Protein AF-A0A0A2V2Z6-F1 (afdb_monomer_lite)

Organism: Paracoccidioides lutzii (strain ATCC MYA-826 / Pb01) (NCBI:txid502779)

pLDDT: mean 74.12, std 21.31, range [22.05, 96.81]

Foldseek 3Di:
DDPPPPPVVVVPPDPDDPDDDDQCLFLAPPPQQEHEAEPVLPVQDDDDDDPVNVVVVVVCVVVDPDDDDPDDDDDDDDDPDHGHYDYDYLVCLVVLHDDDPDDNDGDDPVDDRVRSRSVSSVSHSVVNNVSVVRD

Structure (mmCIF, N/CA/C/O backbone):
data_AF-A0A0A2V2Z6-F1
#
_entry.id   AF-A0A0A2V2Z6-F1
#
loop_
_atom_site.group_PDB
_atom_site.id
_atom_site.type_symbol
_atom_site.label_atom_id
_atom_site.label_alt_id
_atom_site.label_comp_id
_atom_site.label_asym_id
_atom_site.label_entity_id
_atom_site.label_seq_id
_atom_site.pdbx_PDB_ins_code
_atom_site.Cartn_x
_atom_site.Cartn_y
_atom_site.Cartn_z
_atom_site.occupancy
_atom_site.B_iso_or_equiv
_atom_site.auth_seq_id
_atom_site.auth_comp_id
_atom_site.auth_asym_id
_atom_site.auth_atom_id
_atom_site.pdbx_PDB_model_num
ATOM 1 N N . MET A 1 1 ? -23.430 4.444 0.161 1.00 24.58 1 MET A N 1
ATOM 2 C CA . MET A 1 1 ? -22.905 3.067 0.072 1.00 24.58 1 MET A CA 1
ATOM 3 C C . MET A 1 1 ? -21.432 3.187 -0.297 1.00 24.58 1 MET A C 1
ATOM 5 O O . MET A 1 1 ? -21.139 3.421 -1.456 1.00 24.58 1 MET A O 1
ATOM 9 N N . ILE A 1 2 ? -20.525 3.196 0.685 1.00 23.30 2 ILE A N 1
ATOM 10 C CA . ILE A 1 2 ? -19.076 3.206 0.424 1.00 23.30 2 ILE A CA 1
ATOM 11 C C . ILE A 1 2 ? -18.647 1.747 0.533 1.00 23.30 2 ILE A C 1
ATOM 13 O O . ILE A 1 2 ? -18.542 1.213 1.635 1.00 23.30 2 ILE A O 1
ATOM 17 N N . PHE A 1 3 ? -18.507 1.077 -0.607 1.00 22.05 3 PHE A N 1
ATOM 18 C CA . PHE A 1 3 ? -17.775 -0.180 -0.659 1.00 22.05 3 PHE A CA 1
ATOM 19 C C . PHE A 1 3 ? -16.304 0.178 -0.475 1.00 22.05 3 PHE A C 1
ATOM 21 O O . PHE A 1 3 ? -15.643 0.539 -1.440 1.00 22.05 3 PHE A O 1
ATOM 28 N N . GLN A 1 4 ? -15.810 0.120 0.763 1.00 28.67 4 GLN A N 1
ATOM 29 C CA . GLN A 1 4 ? -14.372 0.011 0.976 1.00 28.67 4 GLN A CA 1
ATOM 30 C C . GLN A 1 4 ? -13.977 -1.309 0.315 1.00 28.67 4 GLN A C 1
ATOM 32 O O . GLN A 1 4 ? -14.426 -2.374 0.756 1.00 28.67 4 GLN A O 1
ATOM 37 N N . TYR A 1 5 ? -13.229 -1.247 -0.783 1.00 24.86 5 TYR A N 1
ATOM 38 C CA . TYR A 1 5 ? -12.752 -2.442 -1.465 1.00 24.86 5 TYR A CA 1
ATOM 39 C C . TYR A 1 5 ? -11.828 -3.168 -0.486 1.00 24.86 5 TYR A C 1
ATOM 41 O O . TYR A 1 5 ? -10.666 -2.810 -0.305 1.00 24.86 5 TYR A O 1
ATOM 49 N N . PHE A 1 6 ? -12.355 -4.192 0.185 1.00 30.73 6 PHE A N 1
ATOM 50 C CA . PHE A 1 6 ? -11.550 -5.170 0.896 1.00 30.73 6 PHE A CA 1
ATOM 51 C C . PHE A 1 6 ? -10.722 -5.881 -0.169 1.00 30.73 6 PHE A C 1
ATOM 53 O O . PHE A 1 6 ? -11.191 -6.846 -0.762 1.00 30.73 6 PHE A O 1
ATOM 60 N N . GLN A 1 7 ? -9.538 -5.356 -0.493 1.00 30.09 7 GLN A N 1
ATOM 61 C CA . GLN A 1 7 ? -8.615 -6.016 -1.404 1.00 30.09 7 GLN A CA 1
ATOM 62 C C . GLN A 1 7 ? -8.149 -7.308 -0.725 1.00 30.09 7 GLN A C 1
ATOM 64 O O . GLN A 1 7 ? -7.348 -7.245 0.213 1.00 30.09 7 GLN A O 1
ATOM 69 N N . PRO A 1 8 ? -8.604 -8.494 -1.175 1.00 29.55 8 PRO A N 1
ATOM 70 C CA . PRO A 1 8 ? -8.218 -9.752 -0.544 1.00 29.55 8 PRO A CA 1
ATOM 71 C C . PRO A 1 8 ? -6.713 -10.010 -0.705 1.00 29.55 8 PRO A C 1
ATOM 73 O O . PRO A 1 8 ? -6.109 -10.685 0.123 1.00 29.55 8 PRO A O 1
ATOM 76 N N . ALA A 1 9 ? -6.093 -9.410 -1.728 1.00 31.84 9 ALA A N 1
ATOM 77 C CA . ALA A 1 9 ? -4.680 -9.574 -2.049 1.00 31.84 9 ALA A CA 1
ATOM 78 C C . ALA A 1 9 ? -3.723 -9.019 -0.976 1.00 31.84 9 ALA A C 1
ATOM 80 O O . ALA A 1 9 ? -2.623 -9.545 -0.827 1.00 31.84 9 ALA A O 1
ATOM 81 N N . ALA A 1 10 ? -4.124 -8.002 -0.203 1.00 39.62 10 ALA A N 1
ATOM 82 C CA . ALA A 1 10 ? -3.260 -7.425 0.831 1.00 39.62 10 ALA A CA 1
ATOM 83 C C . ALA A 1 10 ? -3.242 -8.253 2.132 1.00 39.62 10 ALA A C 1
ATOM 85 O O . ALA A 1 10 ? -2.265 -8.215 2.877 1.00 39.62 10 ALA A O 1
ATOM 86 N N . ASN A 1 11 ? -4.297 -9.030 2.406 1.00 31.03 11 ASN A N 1
ATOM 87 C CA . ASN A 1 11 ? -4.451 -9.735 3.683 1.00 31.03 11 ASN A CA 1
ATOM 88 C C . ASN A 1 11 ? -3.763 -11.106 3.729 1.00 31.03 11 ASN A C 1
ATOM 90 O O . ASN A 1 11 ? -3.536 -11.630 4.818 1.00 31.03 11 ASN A O 1
ATOM 94 N N . SER A 1 12 ? -3.411 -11.695 2.583 1.00 31.53 12 SER A N 1
ATOM 95 C CA . SER A 1 12 ? -2.851 -13.052 2.533 1.00 31.53 12 SER A CA 1
ATOM 96 C C . SER A 1 12 ? -1.321 -13.134 2.494 1.00 31.53 12 SER A C 1
ATOM 98 O O . SER A 1 12 ? -0.790 -14.240 2.497 1.00 31.53 12 SER A O 1
ATOM 100 N N . PHE A 1 13 ? -0.583 -12.020 2.533 1.00 33.78 13 PHE A N 1
ATOM 101 C CA . PHE A 1 13 ? 0.887 -12.053 2.608 1.00 33.78 13 PHE A CA 1
ATOM 102 C C . PHE A 1 13 ? 1.414 -11.770 4.021 1.00 33.78 13 PHE A C 1
ATOM 104 O O . PHE A 1 13 ? 2.215 -10.870 4.252 1.00 33.78 13 PHE A O 1
ATOM 111 N N . PHE A 1 14 ? 0.992 -12.589 4.986 1.00 36.22 14 PHE A N 1
ATOM 112 C CA . PHE A 1 14 ? 1.637 -12.680 6.297 1.00 36.22 14 PHE A CA 1
ATOM 113 C C . PHE A 1 14 ? 2.251 -14.070 6.470 1.00 36.22 14 PHE A C 1
ATOM 115 O O . PHE A 1 14 ? 1.603 -15.001 6.944 1.00 36.22 14 PHE A O 1
ATOM 122 N N . ILE A 1 15 ? 3.536 -14.212 6.129 1.00 31.22 15 ILE A N 1
ATOM 123 C CA . ILE A 1 15 ? 4.333 -15.343 6.614 1.00 31.22 15 ILE A CA 1
ATOM 124 C C . ILE A 1 15 ? 4.656 -15.058 8.081 1.00 31.22 15 ILE A C 1
ATOM 126 O O . ILE A 1 15 ? 5.579 -14.313 8.410 1.00 31.22 15 ILE A O 1
ATOM 130 N N . ARG A 1 16 ? 3.883 -15.652 8.990 1.00 27.73 16 ARG A N 1
ATOM 131 C CA . ARG A 1 16 ? 4.269 -15.757 10.397 1.00 27.73 16 ARG A CA 1
ATOM 132 C C . ARG A 1 16 ? 5.395 -16.786 10.492 1.00 27.73 16 ARG A C 1
ATOM 134 O O . ARG A 1 16 ? 5.123 -17.980 10.535 1.00 27.73 16 ARG A O 1
ATOM 141 N N . ASN A 1 17 ? 6.650 -16.348 10.556 1.00 29.75 17 ASN A N 1
ATOM 142 C CA . ASN A 1 17 ? 7.724 -17.200 11.064 1.00 29.75 17 AS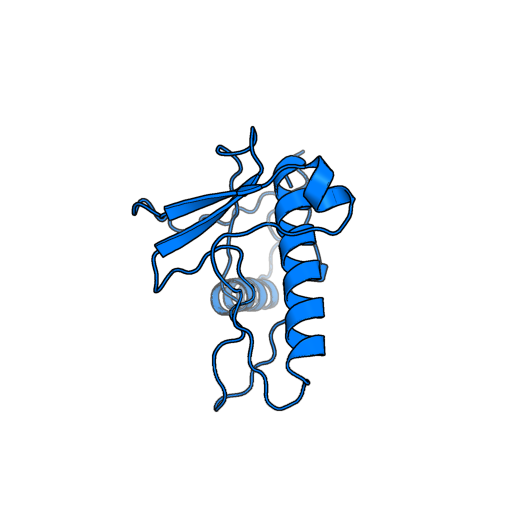N A CA 1
ATOM 143 C C . ASN A 1 17 ? 8.547 -16.442 12.108 1.00 29.75 17 ASN A C 1
ATOM 145 O O . ASN A 1 17 ? 9.076 -15.365 11.856 1.00 29.75 17 ASN A O 1
ATOM 149 N N . SER A 1 18 ? 8.616 -17.003 13.310 1.00 37.00 18 SER A N 1
ATOM 150 C CA . SER A 1 18 ? 9.057 -16.359 14.549 1.00 37.00 18 SER A CA 1
ATOM 151 C C . SER A 1 18 ? 10.570 -16.123 14.664 1.00 37.00 18 SER A C 1
ATOM 153 O O . SER A 1 18 ? 11.039 -15.832 15.762 1.00 37.00 18 SER A O 1
ATOM 155 N N . ARG A 1 19 ? 11.358 -16.238 13.581 1.00 34.38 19 ARG A N 1
ATOM 156 C CA . ARG A 1 19 ? 12.830 -16.105 13.644 1.00 34.38 19 ARG A CA 1
ATOM 157 C C . ARG A 1 19 ? 13.536 -15.445 12.452 1.00 34.38 19 ARG A C 1
ATOM 159 O O . ARG A 1 19 ? 14.761 -15.493 12.408 1.00 34.38 19 ARG A O 1
ATOM 166 N N . THR A 1 20 ? 12.849 -14.800 11.513 1.00 33.56 20 THR A N 1
ATOM 167 C CA . THR A 1 20 ? 13.538 -14.149 10.378 1.00 33.56 20 THR A CA 1
ATOM 168 C C . THR A 1 20 ? 12.944 -12.790 10.041 1.00 33.56 20 THR A C 1
ATOM 170 O O . THR A 1 20 ? 11.728 -12.630 10.058 1.00 33.56 20 THR A O 1
ATOM 173 N N . SER A 1 21 ? 13.849 -11.840 9.785 1.00 37.16 21 SER A N 1
ATOM 174 C CA . SER A 1 21 ? 13.672 -10.424 9.463 1.00 37.16 21 SER A CA 1
ATOM 175 C C . SER A 1 21 ? 12.334 -10.066 8.822 1.00 37.16 21 SER A C 1
ATOM 177 O O . SER A 1 21 ? 11.907 -10.699 7.859 1.00 37.16 21 SER A O 1
ATOM 179 N N . TYR A 1 22 ? 11.697 -9.024 9.365 1.00 40.56 22 TYR A N 1
ATOM 180 C CA . TYR A 1 22 ? 10.450 -8.447 8.874 1.00 40.56 22 TYR A CA 1
ATOM 181 C C . TYR A 1 22 ? 10.483 -8.334 7.349 1.00 40.56 22 TYR A C 1
ATOM 183 O O . TYR A 1 22 ? 11.330 -7.634 6.794 1.00 40.56 22 TYR A O 1
ATOM 191 N N . PHE A 1 23 ? 9.564 -9.015 6.666 1.00 40.41 23 PHE A N 1
ATOM 192 C CA . PHE A 1 23 ? 9.307 -8.716 5.268 1.00 40.41 23 PHE A CA 1
ATOM 193 C C . PHE A 1 23 ? 8.716 -7.302 5.251 1.00 40.41 23 PHE A C 1
ATOM 195 O O . PHE A 1 23 ? 7.541 -7.110 5.564 1.00 40.41 23 PHE A O 1
ATOM 202 N N . ASN A 1 24 ? 9.547 -6.294 4.979 1.00 50.25 24 ASN A N 1
ATOM 203 C CA . ASN A 1 24 ? 9.097 -4.914 4.888 1.00 50.25 24 ASN A CA 1
ATOM 204 C C . ASN A 1 24 ? 8.389 -4.730 3.538 1.00 50.25 24 ASN A C 1
ATOM 206 O O . ASN A 1 24 ? 8.967 -4.247 2.572 1.00 50.25 24 ASN A O 1
ATOM 210 N N . LEU A 1 25 ? 7.140 -5.199 3.465 1.00 57.69 25 LEU A N 1
ATOM 211 C CA . LEU A 1 25 ? 6.265 -5.163 2.285 1.00 57.69 25 LEU A CA 1
ATOM 212 C C . LEU A 1 25 ? 5.744 -3.753 1.958 1.00 57.69 25 LEU A C 1
ATOM 214 O O . LEU A 1 25 ? 4.677 -3.612 1.364 1.00 57.69 25 LEU A O 1
ATOM 218 N N . SER A 1 26 ? 6.403 -2.695 2.426 1.00 68.31 26 SER A N 1
ATOM 219 C CA . SER A 1 26 ? 5.723 -1.418 2.569 1.00 68.31 26 SER A CA 1
ATOM 220 C C . SER A 1 26 ? 6.312 -0.319 1.699 1.00 68.31 26 SER A C 1
ATOM 222 O O . SER A 1 26 ? 7.516 -0.092 1.628 1.00 68.31 26 SER A O 1
ATOM 224 N N . VAL A 1 27 ? 5.395 0.464 1.143 1.00 82.88 27 VAL A N 1
ATOM 225 C CA . VAL A 1 27 ? 5.644 1.818 0.644 1.00 82.88 27 VAL A CA 1
ATOM 226 C C . VAL A 1 27 ? 6.012 2.799 1.776 1.00 82.88 27 VAL A C 1
ATOM 228 O O . VAL A 1 27 ? 6.112 3.995 1.528 1.00 82.88 27 VAL A O 1
ATOM 231 N N . PHE A 1 28 ? 6.201 2.316 3.016 1.00 83.81 28 PHE A N 1
ATOM 232 C CA . PHE A 1 28 ? 6.456 3.089 4.234 1.00 83.81 28 PHE A CA 1
ATOM 233 C C . PHE A 1 28 ? 7.596 2.486 5.067 1.00 83.81 28 PHE A C 1
ATOM 235 O O . PHE A 1 28 ? 7.385 1.697 5.987 1.00 83.81 28 PHE A O 1
ATOM 242 N N . ASP A 1 29 ? 8.821 2.941 4.851 1.00 81.56 29 ASP A N 1
ATOM 243 C CA . ASP A 1 29 ? 9.900 2.660 5.788 1.00 81.56 29 ASP A CA 1
ATOM 244 C C . ASP A 1 29 ? 9.741 3.520 7.053 1.00 81.56 29 ASP A C 1
ATOM 246 O O . ASP A 1 29 ? 10.177 4.672 7.118 1.00 81.56 29 ASP A O 1
ATOM 250 N N . PHE A 1 30 ? 9.087 2.968 8.075 1.00 79.19 30 PHE A N 1
ATOM 251 C CA . PHE A 1 30 ? 8.888 3.652 9.354 1.00 79.19 30 PHE A CA 1
ATOM 252 C C . PHE A 1 30 ? 10.187 3.858 10.142 1.00 79.19 30 PHE A C 1
ATOM 254 O O . PHE A 1 30 ? 10.271 4.823 10.904 1.00 79.19 30 PHE A O 1
ATOM 261 N N . GLU A 1 31 ? 11.184 2.984 9.967 1.00 81.69 31 GLU A N 1
ATOM 262 C CA . GLU A 1 31 ? 12.465 3.065 10.673 1.00 81.69 31 GLU A CA 1
ATOM 263 C C . GLU A 1 31 ? 13.281 4.247 10.145 1.00 81.69 31 GLU A C 1
ATOM 265 O O . GLU A 1 31 ? 13.666 5.137 10.907 1.00 81.69 31 GLU A O 1
ATOM 270 N N . ASN A 1 32 ? 13.449 4.327 8.822 1.00 84.25 32 ASN A N 1
ATOM 271 C CA . ASN A 1 32 ? 14.186 5.417 8.179 1.00 84.25 32 ASN A CA 1
ATOM 272 C C . ASN A 1 32 ? 13.315 6.637 7.849 1.00 84.25 32 ASN A C 1
ATOM 274 O O . ASN A 1 32 ? 13.827 7.626 7.321 1.00 84.25 32 ASN A O 1
ATOM 278 N N . ARG A 1 33 ? 12.015 6.588 8.168 1.00 86.19 33 ARG A N 1
ATOM 279 C CA . ARG A 1 33 ? 11.008 7.616 7.857 1.00 86.19 33 ARG A CA 1
ATOM 280 C C . ARG A 1 33 ? 10.983 7.968 6.371 1.00 86.19 33 ARG A C 1
ATOM 282 O O . ARG A 1 33 ? 11.035 9.141 6.005 1.00 86.19 33 ARG A O 1
ATOM 289 N N . ARG A 1 34 ? 10.886 6.951 5.515 1.00 88.00 34 ARG A N 1
ATOM 290 C CA . ARG A 1 34 ? 10.732 7.116 4.063 1.00 88.00 34 ARG A CA 1
ATOM 291 C C . ARG A 1 34 ? 9.376 6.610 3.610 1.00 88.00 34 ARG A C 1
ATOM 293 O O . ARG A 1 34 ? 8.861 5.645 4.166 1.00 88.00 34 ARG A O 1
ATOM 300 N N . ALA A 1 35 ? 8.786 7.277 2.633 1.00 88.88 35 ALA A N 1
ATOM 301 C CA . ALA A 1 35 ? 7.517 6.869 2.057 1.00 88.88 35 ALA A CA 1
ATOM 302 C C . ALA A 1 35 ? 7.539 7.036 0.539 1.00 88.88 35 ALA A C 1
ATOM 304 O O . ALA A 1 35 ? 8.266 7.878 0.014 1.00 88.88 35 ALA A O 1
ATOM 305 N N . ILE A 1 36 ? 6.725 6.244 -0.148 1.00 91.12 36 ILE A N 1
ATOM 306 C CA . ILE A 1 36 ? 6.463 6.385 -1.577 1.00 91.12 36 ILE A CA 1
ATOM 307 C C . ILE A 1 36 ? 5.020 6.849 -1.723 1.00 91.12 36 ILE A C 1
ATOM 309 O O . ILE A 1 36 ? 4.113 6.259 -1.133 1.00 91.12 36 ILE A O 1
ATOM 313 N N . VAL A 1 37 ? 4.810 7.904 -2.501 1.00 92.06 37 VAL A N 1
ATOM 314 C CA . VAL A 1 37 ? 3.473 8.394 -2.850 1.00 92.06 37 VAL A CA 1
ATOM 315 C C . VAL A 1 37 ? 3.380 8.603 -4.347 1.00 92.06 37 VAL A C 1
ATOM 317 O O . VAL A 1 37 ? 4.380 8.870 -5.012 1.00 92.06 37 VAL A O 1
ATOM 320 N N . VAL A 1 38 ? 2.167 8.516 -4.872 1.00 93.75 38 VAL A N 1
ATOM 321 C CA . VAL A 1 38 ? 1.916 8.833 -6.274 1.00 93.75 38 VAL A CA 1
ATOM 322 C C . VAL A 1 38 ? 1.765 10.347 -6.433 1.00 93.75 38 VAL A C 1
ATOM 324 O O . VAL A 1 38 ? 1.043 10.987 -5.666 1.00 93.75 38 VAL A O 1
ATOM 327 N N . GLU A 1 39 ? 2.472 10.923 -7.402 1.00 94.25 39 GLU A N 1
ATOM 328 C CA . GLU A 1 39 ? 2.389 12.341 -7.754 1.00 94.25 39 GLU A CA 1
ATOM 329 C C . GLU A 1 39 ? 0.940 12.729 -8.095 1.00 94.25 39 GLU A C 1
ATOM 331 O O . GLU A 1 39 ? 0.247 12.003 -8.804 1.00 94.25 39 GLU A O 1
ATOM 336 N N . GLY A 1 40 ? 0.452 13.846 -7.543 1.00 92.88 40 GLY A N 1
ATOM 337 C CA . GLY A 1 40 ? -0.940 14.288 -7.700 1.00 92.88 40 GLY A CA 1
ATOM 338 C C . GLY A 1 40 ? -1.950 13.572 -6.792 1.00 92.88 40 GLY A C 1
ATOM 339 O O . GLY A 1 40 ? -3.114 13.967 -6.739 1.00 92.88 40 GLY A O 1
ATOM 340 N N . HIS A 1 41 ? -1.518 12.555 -6.040 1.00 90.62 41 HIS A N 1
ATOM 341 C CA . HIS A 1 41 ? -2.345 11.794 -5.102 1.00 90.62 41 HIS A CA 1
ATOM 342 C C . HIS A 1 41 ? -1.787 11.831 -3.668 1.00 90.62 41 HIS A C 1
ATOM 344 O O . HIS A 1 41 ? -2.015 10.918 -2.877 1.00 90.62 41 HIS A O 1
ATOM 350 N N . GLU A 1 42 ? -1.088 12.899 -3.272 1.00 86.56 42 GLU A N 1
ATOM 351 C CA . GLU A 1 42 ? -0.467 13.020 -1.942 1.00 86.56 42 GLU A CA 1
ATOM 352 C C . GLU A 1 42 ? -1.479 13.053 -0.784 1.00 86.56 42 GLU A C 1
ATOM 354 O O . GLU A 1 42 ? -1.124 12.798 0.367 1.00 86.56 42 GLU A O 1
ATOM 359 N N . ALA A 1 43 ? -2.744 13.364 -1.079 1.00 85.38 43 ALA A N 1
ATOM 360 C CA . ALA A 1 43 ? -3.841 13.322 -0.116 1.00 85.38 43 ALA A CA 1
ATOM 361 C C . ALA A 1 43 ? -4.466 11.922 0.045 1.00 85.38 43 ALA A C 1
ATOM 363 O O . ALA A 1 43 ? -5.379 11.766 0.861 1.00 85.38 43 ALA A O 1
ATOM 364 N N . ALA A 1 44 ? -4.008 10.915 -0.711 1.00 82.50 44 ALA A N 1
ATOM 365 C CA . ALA A 1 44 ? -4.512 9.551 -0.606 1.00 82.50 44 ALA A CA 1
ATOM 366 C C . ALA A 1 44 ? -4.309 9.002 0.814 1.00 82.50 44 ALA A C 1
ATOM 368 O O . ALA A 1 44 ? -3.253 9.159 1.433 1.00 82.50 44 ALA A O 1
ATOM 369 N N . VAL A 1 45 ? -5.342 8.348 1.344 1.00 79.31 45 VAL A N 1
ATOM 370 C CA . VAL A 1 45 ? -5.328 7.791 2.698 1.00 79.31 45 VAL A CA 1
ATOM 371 C C . VAL A 1 45 ? -5.168 6.283 2.610 1.00 79.31 45 VAL A C 1
ATOM 373 O O . VAL A 1 45 ? -6.021 5.596 2.059 1.00 79.31 45 VAL A O 1
ATOM 376 N N . ILE A 1 46 ? -4.09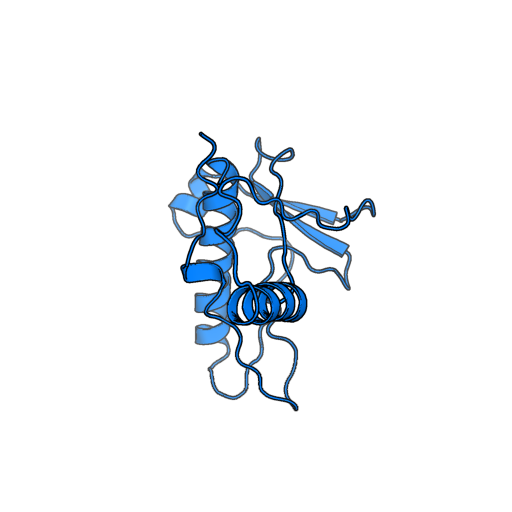7 5.763 3.207 1.00 77.31 46 ILE A N 1
ATOM 377 C CA . ILE A 1 46 ? -3.895 4.323 3.380 1.00 77.31 46 ILE A CA 1
ATOM 378 C C . ILE A 1 46 ? -4.212 3.965 4.832 1.00 77.31 46 ILE A C 1
ATOM 380 O O . ILE A 1 46 ? -3.617 4.510 5.764 1.00 77.31 46 ILE A O 1
ATOM 384 N N . THR A 1 47 ? -5.145 3.031 5.025 1.00 76.00 47 THR A N 1
ATOM 385 C CA . THR A 1 47 ? -5.497 2.504 6.349 1.00 76.00 47 THR A CA 1
ATOM 386 C C . THR A 1 47 ? -4.831 1.150 6.555 1.00 76.00 47 THR A C 1
ATOM 388 O O . THR A 1 47 ? -5.140 0.189 5.857 1.00 76.00 47 THR A O 1
ATOM 391 N N . LEU A 1 48 ? -3.937 1.058 7.541 1.00 76.31 48 LEU A N 1
ATOM 392 C CA . LEU A 1 48 ? -3.320 -0.204 7.950 1.00 76.31 48 LEU A CA 1
ATOM 393 C C . LEU A 1 48 ? -4.035 -0.752 9.189 1.00 76.31 48 LEU A C 1
ATOM 395 O O . LEU A 1 48 ? -4.174 -0.052 10.192 1.00 76.31 48 LEU A O 1
ATOM 399 N N . THR A 1 49 ? -4.459 -2.015 9.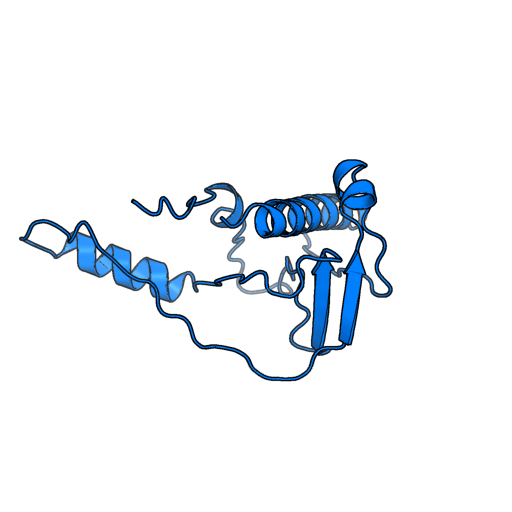127 1.00 76.94 49 THR A N 1
ATOM 400 C CA . THR A 1 49 ? -5.080 -2.732 10.252 1.00 76.94 49 THR A CA 1
ATOM 401 C C . THR A 1 49 ? -4.176 -3.880 10.669 1.00 76.94 49 THR A C 1
ATOM 403 O O . THR A 1 49 ? -3.713 -4.647 9.829 1.00 76.94 49 THR A O 1
ATOM 406 N N . THR A 1 50 ? -3.904 -4.015 11.967 1.00 79.62 50 THR A N 1
ATOM 407 C CA . THR A 1 50 ? -3.096 -5.136 12.456 1.00 79.62 50 THR A CA 1
ATOM 408 C C . THR A 1 50 ? -3.897 -6.436 12.394 1.00 79.62 50 THR A C 1
ATOM 410 O O . THR A 1 50 ? -5.106 -6.449 12.631 1.00 79.62 50 THR A O 1
ATOM 413 N N . VAL A 1 51 ? -3.212 -7.558 12.158 1.00 80.81 51 VAL A N 1
ATOM 414 C CA . VAL A 1 51 ? -3.838 -8.892 12.207 1.00 80.81 51 VAL A CA 1
ATOM 415 C C . VAL A 1 51 ? -4.471 -9.154 13.576 1.00 80.81 51 VAL A C 1
ATOM 417 O O . VAL A 1 51 ? -5.537 -9.750 13.653 1.00 80.81 51 VAL A O 1
ATOM 420 N N . ALA A 1 52 ? -3.866 -8.657 14.659 1.00 82.31 52 ALA A N 1
ATOM 421 C CA . ALA A 1 52 ? -4.428 -8.770 16.002 1.00 82.31 52 ALA A CA 1
ATOM 422 C C . ALA A 1 52 ? -5.771 -8.033 16.140 1.00 82.31 52 ALA A C 1
ATOM 424 O O . ALA A 1 52 ? -6.709 -8.578 16.718 1.00 82.31 52 ALA A O 1
ATOM 425 N N . ALA A 1 53 ? -5.889 -6.823 15.580 1.00 81.56 53 ALA A N 1
ATOM 426 C CA . ALA A 1 53 ? -7.148 -6.081 15.581 1.00 81.56 53 ALA A CA 1
ATOM 427 C C . ALA A 1 53 ? -8.223 -6.800 14.754 1.00 81.56 53 ALA A C 1
ATOM 429 O O . ALA A 1 53 ? -9.366 -6.906 15.200 1.00 81.56 53 ALA A O 1
ATOM 430 N N . LEU A 1 54 ? -7.850 -7.347 13.591 1.00 83.75 54 LEU A N 1
ATOM 431 C CA . LEU A 1 54 ? -8.751 -8.160 12.776 1.00 83.75 54 LEU A CA 1
ATOM 432 C C . LEU A 1 54 ? -9.208 -9.418 13.533 1.00 83.75 54 LEU A C 1
ATOM 434 O O . LEU A 1 54 ? -10.406 -9.659 13.641 1.00 83.75 54 LEU A O 1
ATOM 438 N N . ALA A 1 55 ? -8.279 -10.176 14.119 1.00 87.44 55 ALA A N 1
ATOM 439 C CA . ALA A 1 55 ? -8.580 -11.383 14.887 1.00 87.44 55 ALA A CA 1
ATOM 440 C C . ALA A 1 55 ? -9.493 -11.096 16.088 1.00 87.44 55 ALA A C 1
ATOM 442 O O . ALA A 1 55 ? -10.424 -11.851 16.341 1.00 87.44 55 ALA A O 1
ATOM 443 N N . ALA A 1 56 ? -9.289 -9.977 16.790 1.00 86.88 56 ALA A N 1
ATOM 444 C CA . ALA A 1 56 ? -10.153 -9.563 17.895 1.00 86.88 56 ALA A CA 1
ATOM 445 C C . ALA A 1 56 ? -11.582 -9.212 17.439 1.00 86.88 56 ALA A C 1
ATOM 447 O O . ALA A 1 56 ? -12.542 -9.404 18.184 1.00 86.88 56 ALA A O 1
ATOM 448 N N . ILE A 1 57 ? -11.750 -8.679 16.225 1.00 86.38 57 ILE A N 1
ATOM 449 C CA . ILE A 1 57 ? -13.077 -8.448 15.638 1.00 86.38 57 ILE A CA 1
ATOM 450 C C . ILE A 1 57 ? -13.724 -9.779 15.250 1.00 86.38 57 ILE A C 1
ATOM 452 O O . ILE A 1 57 ? -14.879 -10.000 15.600 1.00 86.38 57 ILE A O 1
ATOM 456 N N . VAL A 1 58 ? -12.977 -10.671 14.595 1.00 87.75 58 VAL A N 1
ATOM 457 C CA . VAL A 1 58 ? -13.470 -11.999 14.199 1.00 87.75 58 VAL A CA 1
ATOM 458 C C . VAL A 1 58 ? -13.882 -12.823 15.421 1.00 87.75 58 VAL A C 1
ATOM 460 O O . VAL A 1 58 ? -14.974 -13.380 15.429 1.00 87.75 58 VAL A O 1
ATOM 463 N N . ALA A 1 59 ? -13.079 -12.838 16.486 1.00 89.75 59 ALA A N 1
ATOM 464 C CA . ALA A 1 59 ? -13.425 -13.525 17.731 1.00 89.75 59 ALA A CA 1
ATOM 465 C C . ALA A 1 59 ? -14.740 -12.993 18.323 1.00 89.75 59 ALA A C 1
ATOM 467 O O . ALA A 1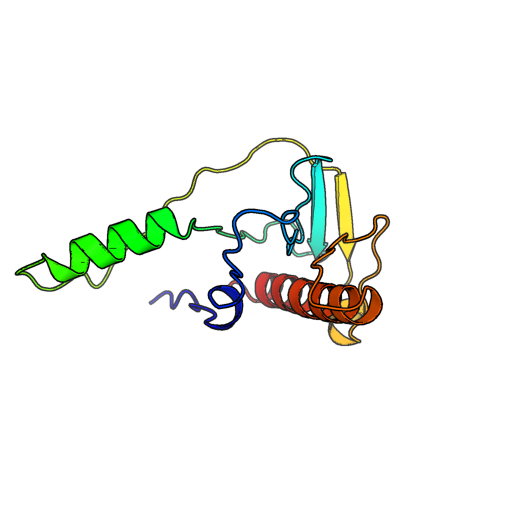 59 ? -15.648 -13.766 18.598 1.00 89.75 59 ALA A O 1
ATOM 468 N N . ARG A 1 60 ? -14.902 -11.664 18.399 1.00 87.56 60 ARG A N 1
ATOM 469 C CA . ARG A 1 60 ? -16.164 -11.055 18.852 1.00 87.56 60 ARG A CA 1
ATOM 470 C C . ARG A 1 60 ? -17.353 -1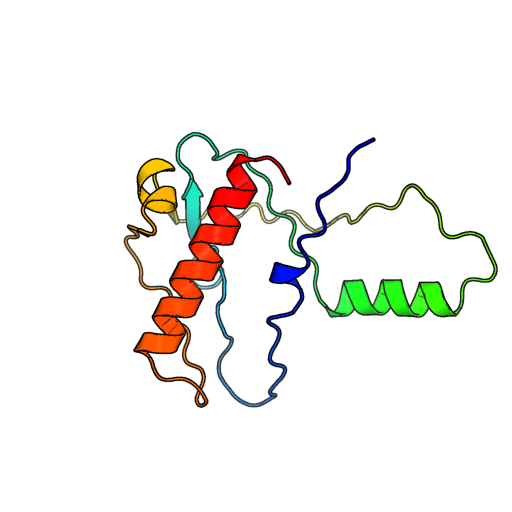1.382 17.954 1.00 87.56 60 ARG A C 1
ATOM 472 O O . ARG A 1 60 ? -18.469 -11.385 18.447 1.00 87.56 60 ARG A O 1
ATOM 479 N N . SER A 1 61 ? -17.132 -11.622 16.661 1.00 86.69 61 SER A N 1
ATOM 480 C CA . SER A 1 61 ? -18.203 -12.023 15.741 1.00 86.69 61 SER A CA 1
ATOM 481 C C . SER A 1 61 ? -18.676 -13.455 15.934 1.00 86.69 61 SER A C 1
ATOM 483 O O . SER A 1 61 ? -19.844 -13.726 15.683 1.00 86.69 61 SER A O 1
ATOM 485 N N . ALA A 1 62 ? -17.805 -14.344 16.413 1.00 88.81 62 ALA A N 1
ATOM 486 C CA . ALA A 1 62 ? -18.179 -15.722 16.704 1.00 88.81 62 ALA A CA 1
ATOM 487 C C . ALA A 1 62 ? -19.121 -15.817 17.917 1.00 88.81 62 ALA A C 1
ATOM 489 O O . ALA A 1 62 ? -20.052 -16.613 17.893 1.00 88.81 62 ALA A O 1
ATOM 490 N N . ASP A 1 63 ? -18.914 -14.967 18.927 1.00 89.44 63 ASP A N 1
ATOM 491 C CA . ASP A 1 63 ? -19.695 -14.960 20.173 1.00 89.44 63 ASP A CA 1
ATOM 492 C C . ASP A 1 63 ? -20.914 -14.011 20.135 1.00 89.44 63 ASP A C 1
ATOM 494 O O . ASP A 1 63 ? -21.530 -13.741 21.165 1.00 89.44 63 ASP A O 1
ATOM 498 N N . TYR A 1 64 ? -21.244 -13.419 18.981 1.00 88.19 64 TYR A N 1
ATOM 499 C CA . TYR A 1 64 ? -22.294 -12.401 18.896 1.00 88.19 64 TYR A CA 1
ATOM 500 C C . TYR A 1 64 ? -23.655 -13.003 18.522 1.00 88.19 64 TYR A C 1
ATOM 502 O O . TYR A 1 64 ? -23.900 -13.316 17.361 1.00 88.19 64 TYR A O 1
ATOM 510 N N . ASP A 1 65 ? -24.575 -13.071 19.489 1.00 89.19 65 ASP A N 1
ATOM 511 C CA . ASP A 1 65 ? -25.933 -13.627 19.310 1.00 89.19 65 ASP A CA 1
ATOM 512 C C . ASP A 1 65 ? -26.866 -12.773 18.421 1.00 89.19 65 ASP A C 1
ATOM 514 O O . ASP A 1 65 ? -27.966 -13.192 18.053 1.00 89.19 65 ASP A O 1
ATOM 518 N N . GLY A 1 66 ? -26.467 -11.540 18.095 1.00 90.44 66 GLY A N 1
ATOM 519 C CA . GLY A 1 66 ? -27.270 -10.588 17.327 1.00 90.44 66 GLY A CA 1
ATOM 520 C C . GLY A 1 66 ? -26.954 -10.554 15.829 1.00 90.44 66 GLY A C 1
ATOM 521 O O . GLY A 1 66 ? -26.037 -11.194 15.321 1.00 90.44 66 GLY A O 1
ATOM 522 N N . LYS A 1 67 ? -27.676 -9.703 15.089 1.00 87.25 67 LYS A N 1
ATOM 523 C CA . LYS A 1 67 ? -27.283 -9.353 13.715 1.00 87.25 67 LYS A CA 1
ATOM 524 C C . LYS A 1 67 ? -26.083 -8.420 13.751 1.00 87.25 67 LYS A C 1
ATOM 526 O O . LYS A 1 67 ? -26.185 -7.319 14.290 1.00 87.25 67 LYS A O 1
ATOM 531 N N . TRP A 1 68 ? -24.971 -8.844 13.158 1.00 84.44 68 TRP A N 1
ATOM 532 C CA . TRP A 1 68 ? -23.792 -7.994 13.043 1.00 84.44 68 TRP A CA 1
ATOM 533 C C . TRP A 1 68 ? -24.152 -6.669 12.346 1.00 84.44 68 TRP A C 1
ATOM 535 O O . TRP A 1 68 ? -24.874 -6.693 11.343 1.00 84.44 68 TRP A O 1
ATOM 545 N N . PRO A 1 69 ? -23.699 -5.509 12.854 1.00 81.81 69 PRO A N 1
ATOM 546 C CA . PRO A 1 69 ? -24.069 -4.224 12.281 1.00 81.81 69 PRO A CA 1
ATOM 547 C C . PRO A 1 69 ? -23.576 -4.103 10.835 1.00 81.81 69 PRO A C 1
ATOM 549 O O . PRO A 1 69 ? -22.399 -4.316 10.545 1.00 81.81 69 PRO A O 1
ATOM 552 N N . THR A 1 70 ? -24.472 -3.699 9.931 1.00 80.56 70 THR A N 1
ATOM 553 C CA . THR A 1 70 ? -24.144 -3.454 8.515 1.00 80.56 70 THR A CA 1
ATOM 554 C C . THR A 1 70 ? -23.171 -2.286 8.352 1.00 80.56 70 THR A C 1
ATOM 556 O O . THR A 1 70 ? -22.348 -2.275 7.442 1.00 80.56 70 THR A O 1
ATOM 559 N N . ALA A 1 71 ? -23.262 -1.295 9.242 1.00 75.62 71 ALA A N 1
ATOM 560 C CA . ALA A 1 71 ? -22.324 -0.186 9.321 1.00 75.62 71 ALA A CA 1
ATOM 561 C C . ALA A 1 71 ? -21.295 -0.468 10.425 1.00 75.62 71 ALA A C 1
ATOM 563 O O . ALA A 1 71 ? -21.548 -0.233 11.605 1.00 75.62 71 ALA A O 1
ATOM 564 N N . GLY A 1 72 ? -20.135 -0.984 10.026 1.00 71.00 72 GLY A N 1
ATOM 565 C CA . GLY A 1 72 ? -18.935 -1.029 10.856 1.00 71.00 72 GLY A CA 1
ATOM 566 C C . GLY A 1 72 ? -17.990 0.129 10.531 1.00 71.00 72 GLY A C 1
ATOM 567 O O . GLY A 1 72 ? -18.118 0.784 9.498 1.00 71.00 72 GLY A O 1
ATOM 568 N N . GLY A 1 73 ? -17.013 0.370 11.401 1.00 69.19 73 GLY A N 1
ATOM 569 C CA . GLY A 1 73 ? -15.932 1.315 11.136 1.00 69.19 73 GLY A CA 1
ATOM 570 C C . GLY A 1 73 ? -14.623 0.826 11.737 1.00 69.19 73 GLY A C 1
ATOM 571 O O . GLY A 1 73 ? -14.583 0.424 12.899 1.00 69.19 73 GLY A O 1
ATOM 572 N N . ILE A 1 74 ? -13.545 0.880 10.956 1.00 65.69 74 ILE A N 1
ATOM 573 C CA . ILE A 1 74 ? -12.183 0.712 11.464 1.00 65.69 74 ILE A CA 1
ATOM 574 C C . ILE A 1 74 ? -11.611 2.114 11.651 1.00 65.69 74 ILE A C 1
ATOM 576 O O . ILE A 1 74 ? -11.425 2.850 10.685 1.00 65.69 74 ILE A O 1
ATOM 580 N N . ARG A 1 75 ? -11.338 2.504 12.899 1.00 65.00 75 ARG A N 1
ATOM 581 C CA . ARG A 1 75 ? -10.611 3.741 13.201 1.00 65.00 75 ARG A CA 1
ATOM 582 C C . ARG A 1 75 ? -9.189 3.379 13.614 1.00 65.00 75 ARG A C 1
ATOM 584 O O . ARG A 1 75 ? -8.974 2.858 14.703 1.00 65.00 75 ARG A O 1
ATOM 591 N N . GLY A 1 76 ? -8.233 3.647 12.730 1.00 64.94 76 GLY A N 1
ATOM 592 C CA . GLY A 1 76 ? -6.809 3.539 13.038 1.00 64.94 76 GLY A CA 1
ATOM 593 C C . GLY A 1 76 ? -6.265 4.772 13.766 1.00 64.94 76 GLY A C 1
ATOM 594 O O . GLY A 1 76 ? -6.913 5.819 13.838 1.00 64.94 76 GLY A O 1
ATOM 595 N N . ASN A 1 77 ? -5.034 4.657 14.262 1.00 72.19 77 ASN A N 1
ATOM 596 C CA . ASN A 1 77 ? -4.251 5.805 14.713 1.00 72.19 77 ASN A CA 1
ATOM 597 C C . ASN A 1 77 ? -3.667 6.541 13.500 1.00 72.19 77 ASN A C 1
ATOM 599 O O . ASN A 1 77 ? -3.187 5.910 12.560 1.00 72.19 77 ASN A O 1
ATOM 603 N N . ARG A 1 78 ? -3.656 7.879 13.528 1.00 69.81 78 ARG A N 1
ATOM 604 C CA . ARG A 1 78 ? -3.032 8.687 12.470 1.00 69.81 78 ARG A CA 1
ATOM 605 C C . ARG A 1 78 ? -1.574 8.969 12.815 1.00 69.81 78 ARG A C 1
ATOM 607 O O . ARG A 1 78 ? -1.292 9.664 13.789 1.00 69.81 78 ARG A O 1
ATOM 614 N N . VAL A 1 79 ? -0.645 8.491 11.993 1.00 68.81 79 VAL A N 1
ATOM 615 C CA . VAL A 1 79 ? 0.767 8.882 12.090 1.00 68.81 79 VAL A CA 1
ATOM 616 C C . VAL A 1 79 ? 0.921 10.284 11.487 1.00 68.81 79 VAL A C 1
ATOM 618 O O . VAL A 1 79 ? 0.546 10.508 10.342 1.00 68.81 79 VAL A O 1
ATOM 621 N N . ARG A 1 80 ? 1.433 11.249 12.265 1.00 72.06 80 ARG A N 1
ATOM 622 C CA . ARG A 1 80 ? 1.631 12.658 11.840 1.00 72.06 80 ARG A CA 1
ATOM 623 C C . ARG A 1 80 ? 3.104 13.088 11.817 1.00 72.06 80 ARG A C 1
ATOM 625 O O . ARG A 1 80 ? 3.401 14.275 11.889 1.00 72.06 80 ARG A O 1
ATOM 632 N N . ARG A 1 81 ? 4.036 12.133 11.789 1.00 74.62 81 ARG A N 1
ATOM 633 C CA . ARG A 1 81 ? 5.480 12.425 11.778 1.00 74.62 81 ARG A CA 1
ATOM 634 C C . ARG A 1 81 ? 5.949 12.720 10.345 1.00 74.62 81 ARG A C 1
ATOM 636 O O . ARG A 1 81 ? 5.369 12.151 9.426 1.00 74.62 81 ARG A O 1
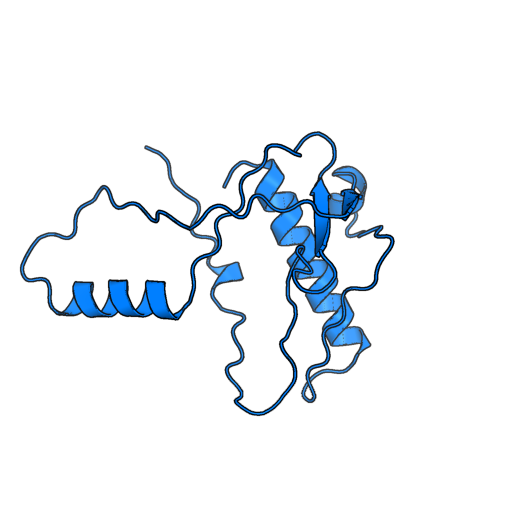ATOM 643 N N . PRO A 1 82 ? 6.965 13.578 10.143 1.00 83.50 82 PRO A N 1
ATOM 644 C CA . PRO A 1 82 ? 7.489 13.869 8.812 1.00 83.50 82 PRO A CA 1
ATOM 645 C C . PRO A 1 82 ? 8.234 12.660 8.232 1.00 83.50 82 PRO A C 1
ATOM 647 O O . PRO A 1 82 ? 8.975 11.985 8.954 1.00 83.50 82 PRO A O 1
ATOM 650 N N . PHE A 1 83 ? 8.043 12.433 6.933 1.00 86.31 83 PHE A N 1
ATOM 651 C CA . PHE A 1 83 ? 8.732 11.429 6.123 1.00 86.31 83 PHE A CA 1
ATOM 652 C C . PHE A 1 83 ? 9.487 12.120 4.984 1.00 86.31 83 PHE A C 1
ATOM 654 O O . PHE A 1 83 ? 9.029 13.142 4.472 1.00 86.31 83 PHE A O 1
ATOM 661 N N . THR A 1 84 ? 10.606 11.538 4.560 1.00 90.81 84 THR A N 1
ATOM 662 C CA . THR A 1 84 ? 11.171 11.793 3.231 1.00 90.81 84 THR A CA 1
ATOM 663 C C . THR A 1 84 ? 10.326 11.038 2.216 1.00 90.81 84 THR A C 1
ATOM 665 O O . THR A 1 84 ? 10.116 9.835 2.366 1.00 90.81 84 THR A O 1
ATOM 668 N N . VAL A 1 85 ? 9.814 11.736 1.209 1.00 91.50 85 VAL A N 1
ATOM 669 C CA . VAL A 1 85 ? 8.831 11.177 0.280 1.00 91.50 85 VAL A CA 1
ATOM 670 C C . VAL A 1 85 ? 9.413 11.113 -1.124 1.00 91.50 85 VAL A C 1
ATOM 672 O O . VAL A 1 85 ? 9.747 12.151 -1.691 1.00 91.50 85 VAL A O 1
ATOM 675 N N . ASP A 1 86 ? 9.476 9.909 -1.688 1.00 93.19 86 ASP A N 1
ATOM 676 C CA . ASP A 1 86 ? 9.663 9.727 -3.124 1.00 93.19 86 ASP A CA 1
ATOM 677 C C . ASP A 1 86 ? 8.303 9.844 -3.812 1.00 93.19 86 ASP A C 1
ATOM 679 O O . ASP A 1 86 ? 7.351 9.138 -3.464 1.00 93.19 86 ASP A O 1
ATOM 683 N N . LYS A 1 87 ? 8.216 10.744 -4.791 1.00 94.81 87 LYS A N 1
ATOM 684 C CA . LYS A 1 87 ? 7.035 10.889 -5.640 1.00 94.81 87 LYS A CA 1
ATOM 685 C C . LYS A 1 87 ? 7.232 10.086 -6.913 1.00 94.81 87 LYS A C 1
ATOM 687 O O . LYS A 1 87 ? 8.198 10.314 -7.638 1.00 94.81 87 LYS A O 1
ATOM 692 N N . VAL A 1 88 ? 6.317 9.164 -7.173 1.00 95.06 88 VAL A N 1
ATOM 693 C CA . VAL A 1 88 ? 6.328 8.324 -8.374 1.00 95.06 88 VAL A CA 1
ATOM 694 C C . VAL A 1 88 ? 5.171 8.684 -9.290 1.00 95.06 88 VAL A C 1
ATOM 696 O O . VAL A 1 88 ? 4.111 9.110 -8.834 1.00 95.06 88 VAL A O 1
ATOM 699 N N . LYS A 1 89 ? 5.376 8.505 -10.590 1.00 96.50 89 LYS A N 1
ATOM 700 C CA . LYS A 1 89 ? 4.391 8.824 -11.621 1.00 96.50 89 LYS A CA 1
ATOM 701 C C . LYS A 1 89 ? 3.458 7.650 -11.874 1.00 96.50 89 LYS A C 1
ATOM 703 O O . LYS A 1 89 ? 3.904 6.504 -11.845 1.00 96.50 89 LYS A O 1
ATOM 708 N N . VAL A 1 90 ? 2.185 7.927 -12.153 1.00 95.56 90 VAL A N 1
ATOM 709 C CA . VAL A 1 90 ? 1.203 6.881 -12.486 1.00 95.56 90 VAL A CA 1
ATOM 710 C C . VAL A 1 90 ? 1.646 6.111 -13.726 1.00 95.56 90 VAL A C 1
ATOM 712 O O . VAL A 1 90 ? 1.587 4.888 -13.727 1.00 95.56 90 VAL A O 1
ATOM 715 N N . GLU A 1 91 ? 2.167 6.808 -14.735 1.00 96.44 91 GLU A N 1
ATOM 716 C CA . GLU A 1 91 ? 2.569 6.212 -16.011 1.00 96.44 91 GLU A CA 1
ATOM 717 C C . GLU A 1 91 ? 3.723 5.215 -15.831 1.00 96.44 91 GLU A C 1
ATOM 719 O O . GLU A 1 91 ? 3.733 4.150 -16.444 1.00 96.44 91 GLU A O 1
ATOM 724 N N . ASP A 1 92 ? 4.673 5.530 -14.942 1.00 96.81 92 ASP A N 1
ATOM 725 C CA . ASP A 1 92 ? 5.771 4.622 -14.602 1.00 96.81 92 ASP A CA 1
ATOM 726 C C . ASP A 1 92 ? 5.235 3.373 -13.882 1.00 96.81 92 ASP A C 1
ATOM 728 O O . ASP A 1 92 ? 5.613 2.252 -14.217 1.00 96.81 92 ASP A O 1
ATOM 732 N N . LEU A 1 93 ? 4.304 3.548 -12.938 1.00 95.12 93 LEU A N 1
ATOM 733 C CA . LEU A 1 93 ? 3.690 2.434 -12.212 1.00 95.12 93 LEU A CA 1
ATOM 734 C C . LEU A 1 93 ? 2.874 1.517 -13.135 1.00 95.12 93 LEU A C 1
ATOM 736 O O . LEU A 1 93 ? 2.941 0.296 -12.993 1.00 95.12 93 LEU A O 1
ATOM 740 N N . GLU A 1 94 ? 2.128 2.084 -14.085 1.00 95.44 94 GLU A N 1
ATOM 741 C CA . GLU A 1 94 ? 1.366 1.334 -15.093 1.00 95.44 94 GLU A CA 1
ATOM 742 C C . GLU A 1 94 ? 2.276 0.567 -16.060 1.00 95.44 94 GLU A C 1
ATOM 744 O O . GLU A 1 94 ? 1.948 -0.553 -16.450 1.00 95.44 94 GLU A O 1
ATOM 749 N N . ALA A 1 95 ? 3.455 1.113 -16.376 1.00 96.44 95 ALA A N 1
ATOM 750 C CA . ALA A 1 95 ? 4.503 0.413 -17.122 1.00 96.44 95 ALA A CA 1
ATOM 751 C C . ALA A 1 95 ? 5.213 -0.684 -16.300 1.00 96.44 95 ALA A C 1
ATOM 753 O O . ALA A 1 95 ? 6.070 -1.399 -16.822 1.00 96.44 95 ALA A O 1
ATOM 754 N N . GLY A 1 96 ? 4.864 -0.845 -15.020 1.00 93.44 96 GLY A N 1
ATOM 755 C CA . GLY A 1 96 ? 5.485 -1.817 -14.127 1.00 93.44 96 GLY A CA 1
ATOM 756 C C . GLY A 1 96 ? 6.816 -1.345 -13.544 1.00 93.44 96 GLY A C 1
ATOM 757 O O . GLY A 1 96 ? 7.578 -2.171 -13.034 1.00 93.44 96 GLY A O 1
ATOM 758 N N . ASP A 1 97 ? 7.099 -0.042 -13.585 1.00 93.56 97 ASP A N 1
ATOM 759 C CA . ASP A 1 97 ? 8.320 0.576 -13.090 1.00 93.56 97 ASP A CA 1
ATOM 760 C C . ASP A 1 97 ? 8.132 1.338 -11.782 1.00 93.56 97 ASP A C 1
ATOM 762 O O . ASP A 1 97 ? 7.181 2.080 -11.563 1.00 93.56 97 ASP A O 1
ATOM 766 N N . LEU A 1 98 ? 9.101 1.154 -10.887 1.00 91.38 98 LEU A N 1
ATOM 767 C CA . LEU A 1 98 ? 9.128 1.791 -9.580 1.00 91.38 98 LEU A CA 1
ATOM 768 C C . LEU A 1 98 ? 10.459 2.521 -9.425 1.00 91.38 98 LEU A C 1
ATOM 770 O O . LEU A 1 98 ? 11.473 1.919 -9.072 1.00 91.38 98 LEU A O 1
ATOM 774 N N . LYS A 1 99 ? 10.452 3.818 -9.737 1.00 91.00 99 LYS A N 1
ATOM 775 C CA . LYS A 1 99 ? 11.631 4.690 -9.675 1.00 91.00 99 LYS A CA 1
ATOM 776 C C . LYS A 1 99 ? 11.690 5.367 -8.312 1.00 91.00 99 LYS A C 1
ATOM 778 O O . LYS A 1 99 ? 10.991 6.345 -8.074 1.00 91.00 99 LYS A O 1
ATOM 783 N N . ILE A 1 100 ? 12.511 4.830 -7.420 1.00 89.62 100 ILE A N 1
ATOM 784 C CA . ILE A 1 100 ? 12.647 5.306 -6.040 1.00 89.62 100 ILE A CA 1
ATOM 785 C C . ILE A 1 100 ? 14.121 5.492 -5.683 1.00 89.62 100 ILE A C 1
ATOM 787 O O . ILE A 1 100 ? 14.993 4.801 -6.209 1.00 89.62 100 ILE A O 1
ATOM 791 N N . SER A 1 101 ? 14.404 6.450 -4.802 1.00 86.38 101 SER A N 1
ATOM 792 C CA . SER A 1 101 ? 15.761 6.818 -4.380 1.00 86.38 101 SER A CA 1
ATOM 793 C C . SER A 1 101 ? 16.365 5.824 -3.386 1.00 86.38 101 SER A C 1
ATOM 795 O O . SER A 1 101 ? 17.573 5.827 -3.139 1.00 86.38 101 SER A O 1
ATOM 797 N N . TRP A 1 102 ? 15.533 4.959 -2.807 1.00 83.56 102 TRP A N 1
ATOM 798 C CA . TRP A 1 102 ? 15.926 3.980 -1.808 1.00 83.56 102 TRP A CA 1
ATOM 799 C C . TRP A 1 102 ? 15.447 2.580 -2.172 1.00 83.56 102 TRP A C 1
ATOM 801 O O . TRP A 1 102 ? 14.403 2.388 -2.779 1.00 83.56 102 TRP A O 1
ATOM 811 N N . GLY A 1 103 ? 16.235 1.581 -1.784 1.00 73.31 103 GLY A N 1
ATOM 812 C CA . GLY A 1 103 ? 15.908 0.193 -2.054 1.00 73.31 103 GLY A CA 1
ATOM 813 C C . GLY A 1 103 ? 14.902 -0.389 -1.061 1.00 73.31 103 GLY A C 1
ATOM 814 O O . GLY A 1 103 ? 15.100 -0.286 0.151 1.00 73.31 103 GLY A O 1
ATOM 815 N N . LEU A 1 104 ? 13.879 -1.070 -1.571 1.00 67.00 104 LEU A N 1
ATOM 816 C CA . LEU A 1 104 ? 12.978 -1.896 -0.776 1.00 67.00 104 LEU A CA 1
ATOM 817 C C . LEU A 1 104 ? 13.694 -3.204 -0.385 1.00 67.00 104 LEU A C 1
ATOM 819 O O . LEU A 1 104 ? 13.882 -4.097 -1.202 1.00 67.00 104 LEU A O 1
ATOM 823 N N . LYS A 1 105 ? 14.130 -3.341 0.868 1.00 66.50 105 LYS A N 1
ATOM 824 C CA . LYS A 1 105 ? 14.791 -4.573 1.327 1.00 66.50 105 LYS A CA 1
ATOM 825 C C . LYS A 1 105 ? 13.761 -5.560 1.875 1.00 66.50 105 LYS A C 1
ATOM 827 O O . LYS A 1 105 ? 13.283 -5.388 2.994 1.00 66.50 105 LYS A O 1
ATOM 832 N N . ALA A 1 106 ? 13.484 -6.631 1.135 1.00 63.44 106 ALA A N 1
ATOM 833 C CA . ALA A 1 106 ? 12.924 -7.854 1.705 1.00 63.44 106 ALA A CA 1
ATOM 834 C C . ALA A 1 106 ? 13.959 -8.970 1.606 1.00 63.44 106 ALA A C 1
ATOM 836 O O . ALA A 1 106 ? 14.403 -9.321 0.518 1.00 63.44 106 ALA A O 1
ATOM 837 N N . VAL A 1 107 ? 14.330 -9.541 2.750 1.00 62.16 107 VAL A N 1
ATOM 838 C CA . VAL A 1 107 ? 15.161 -10.745 2.799 1.00 62.16 107 VAL A CA 1
ATOM 839 C C . VAL A 1 107 ? 14.362 -11.803 3.536 1.00 62.16 107 VAL A C 1
ATOM 841 O O . VAL A 1 107 ? 14.195 -11.731 4.753 1.00 62.16 107 VAL A O 1
ATOM 844 N N . HIS A 1 108 ? 13.851 -12.786 2.799 1.00 66.19 108 HIS A N 1
ATOM 845 C CA . HIS A 1 108 ? 13.252 -13.977 3.385 1.00 66.19 108 HIS A CA 1
ATOM 846 C C . HIS A 1 108 ? 14.039 -15.201 2.927 1.00 66.19 108 HIS A C 1
ATOM 848 O O . HIS A 1 108 ? 14.167 -15.438 1.735 1.00 66.19 108 HIS A O 1
ATOM 854 N N . ARG A 1 109 ? 14.526 -16.016 3.871 1.00 71.88 109 ARG A N 1
ATOM 855 C CA . ARG A 1 109 ? 15.418 -17.160 3.592 1.00 71.88 109 ARG A CA 1
ATOM 856 C C . ARG A 1 109 ? 14.856 -18.170 2.578 1.00 71.88 109 ARG A C 1
ATOM 858 O O . ARG A 1 109 ? 15.625 -18.895 1.962 1.00 71.88 109 ARG A O 1
ATOM 865 N N . ALA A 1 110 ? 13.534 -18.250 2.439 1.00 80.75 110 ALA A N 1
ATOM 866 C CA . ALA A 1 110 ? 12.882 -19.183 1.516 1.00 80.75 110 ALA A CA 1
ATOM 867 C C . ALA A 1 110 ? 12.812 -18.699 0.055 1.00 80.75 110 ALA A C 1
ATOM 869 O O . ALA A 1 110 ? 12.284 -19.424 -0.780 1.00 80.75 110 ALA A O 1
ATOM 870 N N . VAL A 1 111 ? 13.270 -17.482 -0.249 1.00 77.38 111 VAL A N 1
ATOM 871 C CA . VAL A 1 111 ? 13.122 -16.849 -1.567 1.00 77.38 111 VAL A CA 1
ATOM 872 C C . VAL A 1 111 ? 14.462 -16.222 -1.960 1.00 77.38 111 VAL A C 1
ATOM 874 O O . VAL A 1 111 ? 15.158 -15.693 -1.093 1.00 77.38 111 VAL A O 1
ATOM 877 N N . SER A 1 112 ? 14.856 -16.296 -3.238 1.00 82.38 112 SER A N 1
ATOM 878 C CA . SER A 1 112 ? 16.073 -15.605 -3.693 1.00 82.38 112 SER A CA 1
ATOM 879 C C . SER A 1 112 ? 15.906 -14.083 -3.607 1.00 82.38 112 SER A C 1
ATOM 881 O O . SER A 1 112 ? 14.780 -13.582 -3.597 1.00 82.38 112 SER A O 1
ATOM 883 N N . GLU A 1 113 ? 17.011 -13.332 -3.561 1.00 81.44 113 GLU A N 1
ATOM 884 C CA . GLU A 1 113 ? 16.943 -11.863 -3.527 1.00 81.44 113 GLU A CA 1
ATOM 885 C C . GLU A 1 113 ? 16.160 -11.313 -4.726 1.00 81.44 113 GLU A C 1
ATOM 887 O O . GLU A 1 113 ? 15.231 -10.534 -4.530 1.00 81.44 113 GLU A O 1
ATOM 892 N N . ASP A 1 114 ? 16.438 -11.791 -5.941 1.00 84.19 114 ASP A N 1
ATOM 893 C CA . ASP A 1 114 ? 15.741 -11.353 -7.158 1.00 84.19 114 ASP A CA 1
ATOM 894 C C . ASP A 1 114 ? 14.228 -11.607 -7.100 1.00 84.19 114 ASP A C 1
ATOM 896 O O . ASP A 1 114 ? 13.426 -10.749 -7.471 1.00 84.19 114 ASP A O 1
ATOM 900 N N . GLN A 1 115 ? 13.813 -12.773 -6.597 1.00 84.62 115 GLN A N 1
ATOM 901 C CA . GLN A 1 115 ? 12.397 -13.111 -6.443 1.00 84.62 115 GLN A CA 1
ATOM 902 C C . GLN A 1 115 ? 11.723 -12.255 -5.363 1.00 84.62 115 GLN A C 1
ATOM 904 O O . GLN A 1 115 ? 10.586 -11.813 -5.546 1.00 84.62 115 GLN A O 1
ATOM 909 N N . ALA A 1 116 ? 12.413 -12.001 -4.247 1.00 80.06 116 ALA A N 1
ATOM 910 C CA . ALA A 1 116 ? 11.911 -11.143 -3.180 1.00 80.06 116 ALA A CA 1
ATOM 911 C C . ALA A 1 116 ? 11.733 -9.701 -3.676 1.00 80.06 116 ALA A C 1
ATOM 913 O O . ALA A 1 116 ? 10.690 -9.092 -3.436 1.00 80.06 116 ALA A O 1
ATOM 914 N N . TRP A 1 117 ? 12.707 -9.191 -4.432 1.00 82.25 117 TRP A N 1
ATOM 915 C CA . TRP A 1 117 ? 12.651 -7.884 -5.078 1.00 82.25 117 TRP A CA 1
ATOM 916 C C . TRP A 1 117 ? 11.522 -7.776 -6.099 1.00 82.25 117 TRP A C 1
ATOM 918 O O . TRP A 1 117 ? 10.768 -6.804 -6.066 1.00 82.25 117 TRP A O 1
ATOM 928 N N . ALA A 1 118 ? 11.365 -8.771 -6.973 1.00 84.31 118 ALA A N 1
ATOM 929 C CA . ALA A 1 118 ? 10.298 -8.789 -7.968 1.00 84.31 118 ALA A CA 1
ATOM 930 C C . ALA A 1 118 ? 8.909 -8.765 -7.311 1.00 84.31 118 ALA A C 1
ATOM 932 O O . ALA A 1 118 ? 8.054 -7.963 -7.696 1.00 84.31 118 ALA A O 1
ATOM 933 N N . LEU A 1 119 ? 8.699 -9.587 -6.276 1.00 83.81 119 LEU A N 1
ATOM 934 C CA . LEU A 1 119 ? 7.448 -9.608 -5.517 1.00 83.81 119 LEU A CA 1
ATOM 935 C C . LEU A 1 119 ? 7.190 -8.262 -4.830 1.00 83.81 119 LEU A C 1
ATOM 937 O O . LEU A 1 119 ? 6.085 -7.728 -4.897 1.00 83.81 119 LEU A O 1
ATOM 941 N N . LEU A 1 120 ? 8.211 -7.695 -4.194 1.00 83.06 120 LEU A N 1
ATOM 942 C CA . LEU A 1 120 ? 8.104 -6.437 -3.467 1.00 83.06 120 LEU A CA 1
ATOM 943 C C . LEU A 1 120 ? 7.820 -5.247 -4.393 1.00 83.06 120 LEU A C 1
ATOM 945 O O . LEU A 1 120 ? 6.981 -4.410 -4.053 1.00 83.06 120 LEU A O 1
ATOM 949 N N . LYS A 1 121 ? 8.445 -5.207 -5.578 1.00 87.25 121 LYS A N 1
ATOM 950 C CA . LYS A 1 121 ? 8.138 -4.239 -6.643 1.00 87.25 121 LYS A CA 1
ATOM 951 C C . LYS A 1 121 ? 6.673 -4.368 -7.063 1.00 87.25 121 LYS A C 1
ATOM 953 O O . LYS A 1 121 ? 5.943 -3.382 -7.019 1.00 87.25 121 LYS A O 1
ATOM 958 N N . ALA A 1 122 ? 6.226 -5.580 -7.398 1.00 89.25 122 ALA A N 1
ATOM 959 C CA . ALA A 1 122 ? 4.865 -5.830 -7.870 1.00 89.25 122 ALA A CA 1
ATOM 960 C C . ALA A 1 122 ? 3.796 -5.457 -6.828 1.00 89.25 122 ALA A C 1
ATOM 962 O O . ALA A 1 122 ? 2.829 -4.767 -7.150 1.00 89.25 122 ALA A O 1
ATOM 963 N N . VAL A 1 123 ? 3.985 -5.858 -5.567 1.00 86.31 123 VAL A N 1
ATOM 964 C CA . VAL A 1 123 ? 3.045 -5.534 -4.482 1.00 86.31 123 VAL A CA 1
ATOM 965 C C . VAL A 1 123 ? 3.029 -4.032 -4.198 1.00 86.31 123 VAL A C 1
ATOM 967 O O . VAL A 1 123 ? 1.951 -3.456 -4.054 1.00 86.31 123 VAL A O 1
ATOM 970 N N . SER A 1 124 ? 4.192 -3.374 -4.177 1.00 88.19 124 SER A N 1
ATOM 971 C CA . SER A 1 124 ? 4.274 -1.925 -3.944 1.00 88.19 124 SER A CA 1
ATOM 972 C C . SER A 1 124 ? 3.572 -1.134 -5.048 1.00 88.19 124 SER A C 1
ATOM 974 O O . SER A 1 124 ? 2.776 -0.248 -4.745 1.00 88.19 124 SER A O 1
ATOM 976 N N . ILE A 1 125 ? 3.791 -1.497 -6.317 1.00 90.81 125 ILE A N 1
ATOM 977 C CA . ILE A 1 125 ? 3.080 -0.907 -7.462 1.00 90.81 125 ILE A CA 1
ATOM 978 C C . ILE A 1 125 ? 1.569 -1.112 -7.316 1.00 90.81 125 ILE A C 1
ATOM 980 O O . ILE A 1 125 ? 0.804 -0.160 -7.460 1.00 90.81 125 ILE A O 1
ATOM 984 N N . GLY A 1 126 ? 1.131 -2.325 -6.963 1.00 90.19 126 GLY A N 1
ATOM 985 C CA . GLY A 1 126 ? -0.283 -2.630 -6.750 1.00 90.19 126 GLY A CA 1
ATOM 986 C C . GLY A 1 126 ? -0.929 -1.769 -5.660 1.00 90.19 126 GLY A C 1
ATOM 987 O O . GLY A 1 126 ? -2.025 -1.246 -5.865 1.00 90.19 126 GLY A O 1
ATOM 988 N N . ILE A 1 127 ? -0.245 -1.568 -4.529 1.00 87.62 127 ILE A N 1
ATOM 989 C CA . ILE A 1 127 ? -0.714 -0.701 -3.434 1.00 87.62 127 ILE A CA 1
ATOM 990 C C . ILE A 1 127 ? -0.821 0.756 -3.907 1.00 87.62 127 ILE A C 1
ATOM 992 O O . ILE A 1 127 ? -1.849 1.399 -3.690 1.00 87.62 127 ILE A O 1
ATOM 996 N N . LEU A 1 128 ? 0.209 1.269 -4.584 1.00 90.31 128 LEU A N 1
ATOM 997 C CA . LEU A 1 128 ? 0.259 2.653 -5.067 1.00 90.31 128 LEU A CA 1
ATOM 998 C C . LEU A 1 128 ? -0.827 2.929 -6.112 1.00 90.31 128 LEU A C 1
ATOM 1000 O O . LEU A 1 128 ? -1.600 3.869 -5.944 1.00 90.31 128 LEU A O 1
ATOM 1004 N N . LEU A 1 129 ? -0.974 2.073 -7.124 1.00 92.06 129 LEU A N 1
ATOM 1005 C CA . LEU A 1 129 ? -2.047 2.189 -8.120 1.00 92.06 129 LEU A CA 1
ATOM 1006 C C . LEU A 1 129 ? -3.445 2.024 -7.511 1.00 92.06 129 LEU A C 1
ATOM 1008 O O . LEU A 1 129 ? -4.411 2.595 -8.006 1.00 92.06 129 LEU A O 1
ATOM 1012 N N . SER A 1 130 ? -3.585 1.248 -6.436 1.00 88.62 130 SER A N 1
ATOM 1013 C CA . SER A 1 130 ? -4.870 1.136 -5.733 1.00 88.62 130 SER A CA 1
ATOM 1014 C C . SER A 1 130 ? -5.194 2.413 -4.954 1.00 88.62 130 SER A C 1
ATOM 1016 O O . SER A 1 130 ? -6.352 2.824 -4.897 1.00 88.62 130 SER A O 1
ATOM 1018 N N . SER A 1 131 ? -4.174 3.084 -4.408 1.00 85.38 131 SER A N 1
ATOM 1019 C CA . SER A 1 131 ? -4.338 4.342 -3.670 1.00 85.38 131 SER A CA 1
ATOM 1020 C C . SER A 1 131 ? -4.832 5.502 -4.541 1.00 85.38 131 SER A C 1
ATOM 1022 O O . SER A 1 131 ? -5.561 6.359 -4.045 1.00 85.38 131 SER A O 1
ATOM 1024 N N . THR A 1 132 ? -4.520 5.507 -5.843 1.00 87.44 132 THR A N 1
ATOM 1025 C CA . THR A 1 132 ? -4.984 6.560 -6.764 1.00 87.44 132 THR A CA 1
ATOM 1026 C C . THR A 1 132 ? -6.477 6.462 -7.066 1.00 87.44 132 THR A C 1
ATOM 1028 O O . THR A 1 132 ? -7.110 7.467 -7.385 1.00 87.44 132 THR A O 1
ATOM 1031 N N . LYS A 1 133 ? -7.057 5.265 -6.921 1.00 84.88 133 LYS A N 1
ATOM 1032 C CA . LYS A 1 133 ? -8.467 4.974 -7.215 1.00 84.88 133 LYS A CA 1
ATOM 1033 C C . LYS A 1 133 ? -9.404 5.198 -6.023 1.00 84.88 133 LYS A C 1
ATOM 1035 O O . LYS A 1 133 ? -10.612 5.086 -6.195 1.00 84.88 133 LYS A O 1
ATOM 1040 N N . GLY A 1 134 ? -8.871 5.525 -4.841 1.00 69.25 134 GLY A N 1
ATOM 1041 C CA . GLY A 1 134 ? -9.672 5.808 -3.644 1.00 69.25 134 GLY A CA 1
ATOM 1042 C C . GLY A 1 134 ? -10.392 4.584 -3.065 1.00 69.25 134 GLY A C 1
ATOM 1043 O O . GLY A 1 134 ? -11.594 4.659 -2.826 1.00 69.25 134 GLY A O 1
ATOM 1044 N N . ALA A 1 135 ? -9.664 3.474 -2.881 1.00 51.25 135 ALA A N 1
ATOM 1045 C CA . ALA A 1 135 ? -10.177 2.208 -2.335 1.00 51.25 135 ALA A CA 1
ATOM 1046 C C . ALA A 1 135 ? -11.015 2.329 -1.046 1.00 51.25 135 ALA A C 1
ATOM 1048 O O . ALA A 1 135 ? -10.715 3.205 -0.201 1.00 51.25 135 ALA A O 1
#

Secondary structure (DSSP, 8-state):
-------HHHHS-----TTS------SEETTTTEEEEETT-TT--PPP--HHHHHHHHHHHHT--SPPPSS----PPPP----EEEEE-HHHHHTT----SS------TTS-HHHHHHHHHHHHHHHHHHHHTT-

Sequence (135 aa):
MIFQYFQPAANSFFIRNSRTSYFNLSVFDFENRRAIVVEGHEAAVITLTTVAALAAIVARSADYDGKWPTAGGIRGNRVRRPFTVDKVKVEDLEAGDLKISWGLKAVHRAVSEDQAWALLKAVSIGILLSSTKGA

Radius of gyration: 16.93 Å; chains: 1; bounding box: 44×34×37 Å